Protein AF-A0A2W0BZP6-F1 (afdb_monomer_lite)

Foldseek 3Di:
DDWDAAPQPRHTDDDPVPDPQPQKWKKFWDWDDDPVDIDTDIGTDPGDDPVCCPPHRIHMHRHPVSVVVVVVVVD

pLDDT: mean 85.61, std 11.65, range [52.84, 95.75]

Structure (mmCIF, N/CA/C/O backbone):
data_AF-A0A2W0BZP6-F1
#
_entry.id   AF-A0A2W0BZP6-F1
#
loop_
_atom_site.group_PDB
_atom_site.id
_atom_site.type_symbol
_atom_site.label_atom_id
_atom_site.label_alt_id
_atom_site.label_comp_id
_atom_site.label_asym_id
_atom_site.label_entity_id
_atom_site.label_seq_id
_atom_site.pdbx_PDB_ins_code
_atom_site.Cartn_x
_atom_site.Cartn_y
_atom_site.Cartn_z
_atom_site.occupancy
_atom_site.B_iso_or_equiv
_atom_site.auth_seq_id
_atom_site.auth_comp_id
_atom_site.auth_asym_id
_atom_site.auth_atom_id
_atom_site.pdbx_PDB_model_num
ATOM 1 N N . MET A 1 1 ? 2.893 -17.054 -7.012 1.00 66.00 1 MET A N 1
ATOM 2 C CA . MET A 1 1 ? 3.809 -15.891 -7.006 1.00 66.00 1 MET A CA 1
ATOM 3 C C . MET A 1 1 ? 2.982 -14.657 -6.701 1.00 66.00 1 MET A C 1
ATOM 5 O O . MET A 1 1 ? 1.981 -14.445 -7.373 1.00 66.00 1 MET A O 1
ATOM 9 N N . VAL A 1 2 ? 3.340 -13.907 -5.664 1.00 77.06 2 VAL A N 1
ATOM 10 C CA . VAL A 1 2 ? 2.594 -12.715 -5.241 1.00 77.06 2 VAL A CA 1
ATOM 11 C C . VAL A 1 2 ? 2.991 -11.540 -6.132 1.00 77.06 2 VAL A C 1
ATOM 13 O O . VAL A 1 2 ? 4.176 -11.344 -6.399 1.00 77.06 2 VAL A O 1
ATOM 16 N N . ARG A 1 3 ? 2.003 -10.790 -6.628 1.00 85.94 3 ARG A N 1
ATOM 17 C CA . ARG A 1 3 ? 2.217 -9.559 -7.397 1.00 85.94 3 ARG A CA 1
ATOM 18 C C . ARG A 1 3 ? 1.962 -8.372 -6.483 1.00 85.94 3 ARG A C 1
ATOM 20 O O . ARG A 1 3 ? 0.901 -8.299 -5.880 1.00 85.94 3 ARG A O 1
ATOM 27 N N . ILE A 1 4 ? 2.932 -7.470 -6.408 1.00 89.69 4 ILE A N 1
ATOM 28 C CA . ILE A 1 4 ? 2.813 -6.224 -5.654 1.00 89.69 4 ILE A CA 1
ATOM 29 C C . ILE A 1 4 ? 2.539 -5.094 -6.638 1.00 89.69 4 ILE A C 1
ATOM 31 O O . ILE A 1 4 ? 3.212 -4.997 -7.668 1.00 89.69 4 ILE A O 1
ATOM 35 N N . THR A 1 5 ? 1.554 -4.259 -6.331 1.00 93.50 5 THR A N 1
ATOM 36 C CA . THR A 1 5 ? 1.130 -3.133 -7.166 1.00 93.50 5 THR A CA 1
ATOM 37 C C . THR A 1 5 ? 1.195 -1.841 -6.376 1.00 93.50 5 THR A C 1
ATOM 39 O O . THR A 1 5 ? 0.955 -1.848 -5.181 1.00 93.50 5 THR A O 1
ATOM 42 N N . CYS A 1 6 ? 1.512 -0.735 -7.040 1.00 94.31 6 CYS A N 1
ATOM 43 C CA . CYS A 1 6 ? 1.469 0.586 -6.428 1.00 94.31 6 CYS A CA 1
ATOM 44 C C . CY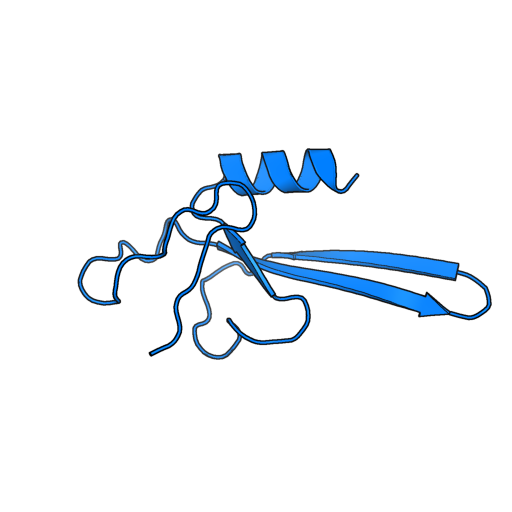S A 1 6 ? 0.017 0.994 -6.147 1.00 94.31 6 CYS A C 1
ATOM 46 O O . CYS A 1 6 ? -0.779 1.050 -7.087 1.00 94.31 6 CYS A O 1
ATOM 48 N N . ASP A 1 7 ? -0.305 1.362 -4.909 1.00 95.44 7 ASP A N 1
ATOM 49 C CA . ASP A 1 7 ? -1.668 1.746 -4.509 1.00 95.44 7 ASP A CA 1
ATOM 50 C C . ASP A 1 7 ? -2.138 3.082 -5.104 1.00 95.44 7 ASP A C 1
ATOM 52 O O . ASP A 1 7 ? -3.331 3.378 -5.111 1.00 95.44 7 ASP A O 1
ATOM 56 N N . SER A 1 8 ? -1.228 3.891 -5.660 1.00 95.25 8 SER A N 1
ATOM 57 C CA . SER A 1 8 ? -1.594 5.166 -6.300 1.00 95.25 8 SER A CA 1
ATOM 58 C C . SER A 1 8 ? -1.812 5.063 -7.805 1.00 95.25 8 SER A C 1
ATOM 60 O O . SER A 1 8 ? -2.712 5.711 -8.336 1.00 95.25 8 SER A O 1
ATOM 62 N N . CYS A 1 9 ? -0.958 4.316 -8.512 1.00 94.69 9 CYS A N 1
ATOM 63 C CA . CYS A 1 9 ? -0.923 4.311 -9.981 1.00 94.69 9 CYS A CA 1
ATOM 64 C C . CYS A 1 9 ? -1.072 2.921 -10.613 1.00 94.69 9 CYS A C 1
ATOM 66 O O . CYS A 1 9 ? -1.101 2.817 -11.836 1.00 94.69 9 CYS A O 1
ATOM 68 N N . GLY A 1 10 ? -1.130 1.852 -9.814 1.00 93.56 10 GLY A N 1
ATOM 69 C CA . GLY A 1 10 ? -1.286 0.480 -10.301 1.00 93.56 10 GLY A CA 1
ATOM 70 C C . GLY A 1 10 ? -0.038 -0.132 -10.945 1.00 93.56 10 GLY A C 1
ATOM 71 O O . GLY A 1 10 ? -0.101 -1.260 -11.432 1.00 93.56 10 GLY A O 1
ATOM 72 N N . ALA A 1 11 ? 1.104 0.567 -10.949 1.00 92.38 11 ALA A N 1
ATOM 73 C CA . ALA A 1 11 ? 2.361 0.020 -11.461 1.00 92.38 11 ALA A CA 1
ATOM 74 C C . ALA A 1 11 ? 2.706 -1.303 -10.759 1.00 92.38 11 ALA A C 1
ATOM 76 O O . ALA A 1 11 ? 2.569 -1.410 -9.544 1.00 92.38 11 ALA A O 1
ATOM 77 N N . VAL A 1 12 ? 3.171 -2.305 -11.506 1.00 90.81 12 VAL A N 1
ATOM 78 C CA . VAL A 1 12 ? 3.528 -3.623 -10.957 1.00 90.81 12 VAL A CA 1
ATOM 79 C C . VAL A 1 12 ? 4.999 -3.623 -10.552 1.00 90.81 12 VAL A C 1
ATOM 81 O O . VAL A 1 12 ? 5.863 -3.257 -11.351 1.00 90.81 12 VAL A O 1
ATOM 84 N N . LYS A 1 13 ? 5.299 -4.066 -9.328 1.00 85.75 13 LYS A N 1
ATOM 85 C CA . LYS A 1 13 ? 6.675 -4.195 -8.845 1.00 85.75 13 LYS A CA 1
ATOM 86 C C . LYS A 1 13 ? 7.428 -5.225 -9.696 1.00 85.75 13 LYS A C 1
ATOM 88 O O . LYS A 1 13 ? 6.981 -6.373 -9.778 1.00 85.75 13 LYS A O 1
ATOM 93 N N . PRO A 1 14 ? 8.553 -4.849 -10.335 1.00 81.31 14 PRO A N 1
ATOM 94 C CA . PRO A 1 14 ? 9.337 -5.788 -11.126 1.00 81.31 14 PRO A CA 1
ATOM 95 C C . PRO A 1 14 ? 9.887 -6.915 -10.243 1.00 81.31 14 PRO A C 1
ATOM 97 O O . PRO A 1 14 ? 10.063 -6.747 -9.038 1.00 81.31 14 PRO A O 1
ATOM 100 N N . ALA A 1 15 ? 10.144 -8.082 -10.834 1.00 71.81 15 ALA A N 1
ATOM 101 C CA . ALA A 1 15 ? 10.682 -9.227 -10.103 1.00 71.81 15 ALA A CA 1
ATOM 102 C C . ALA A 1 15 ? 12.072 -8.924 -9.501 1.00 71.81 15 ALA A C 1
ATOM 104 O O . ALA A 1 15 ? 12.821 -8.093 -10.022 1.00 71.81 15 ALA A O 1
ATOM 105 N N . TYR A 1 16 ? 12.396 -9.622 -8.406 1.00 61.84 16 TYR A N 1
ATOM 106 C CA . TYR A 1 16 ? 13.546 -9.410 -7.509 1.00 61.84 16 TYR A CA 1
ATOM 107 C C . TYR A 1 16 ? 14.908 -9.187 -8.191 1.00 61.84 16 TYR A C 1
ATOM 109 O O . TYR A 1 16 ? 15.751 -8.492 -7.635 1.00 61.84 16 TYR A O 1
ATOM 117 N N . GLU A 1 17 ? 15.115 -9.708 -9.398 1.00 53.28 17 GLU A N 1
ATOM 118 C CA . GLU A 1 17 ? 16.390 -9.640 -10.122 1.00 53.28 17 GLU A CA 1
ATOM 119 C C . GLU A 1 17 ? 16.678 -8.277 -10.778 1.00 53.28 17 GLU A C 1
ATOM 121 O O . GLU A 1 17 ? 17.825 -7.992 -11.110 1.00 53.28 17 GLU A O 1
ATOM 126 N N . LYS A 1 18 ? 15.668 -7.411 -10.957 1.00 52.84 18 LYS A N 1
ATOM 127 C CA . LYS A 1 18 ? 15.817 -6.101 -11.634 1.00 52.84 18 LYS A CA 1
ATOM 128 C C . LYS A 1 18 ? 15.548 -4.891 -10.741 1.00 52.84 18 LYS A C 1
ATOM 130 O O . LYS A 1 18 ? 15.542 -3.758 -11.218 1.00 52.84 18 LYS A O 1
ATOM 135 N N . LEU A 1 19 ? 15.304 -5.108 -9.454 1.00 55.19 19 LEU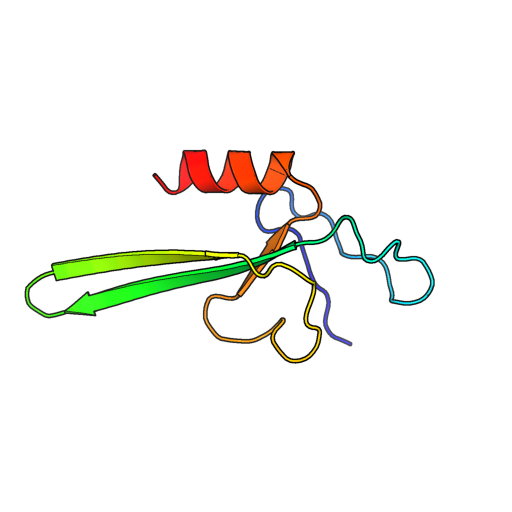 A N 1
ATOM 136 C CA . LEU A 1 19 ? 14.999 -4.027 -8.526 1.00 55.19 19 LEU A CA 1
ATOM 137 C C . LEU A 1 19 ? 16.278 -3.331 -8.065 1.00 55.19 19 LEU A C 1
ATOM 139 O O . LEU A 1 19 ? 17.035 -3.872 -7.259 1.00 55.19 19 LEU A O 1
ATOM 143 N N . ARG A 1 20 ? 16.429 -2.058 -8.441 1.00 56.66 20 ARG A N 1
ATOM 144 C CA . ARG A 1 20 ? 16.937 -1.095 -7.462 1.00 56.66 20 ARG A CA 1
ATOM 145 C C . ARG A 1 20 ? 15.936 -1.118 -6.309 1.00 56.66 20 ARG A C 1
ATOM 147 O O . ARG A 1 20 ? 14.803 -0.669 -6.461 1.00 56.66 20 ARG A O 1
ATOM 154 N N . ARG A 1 21 ? 16.310 -1.749 -5.192 1.00 54.91 21 ARG A N 1
ATOM 155 C CA . ARG A 1 21 ? 15.452 -1.891 -4.000 1.00 54.91 21 ARG A CA 1
ATOM 156 C C . ARG A 1 21 ? 15.020 -0.538 -3.426 1.00 54.91 21 ARG A C 1
ATOM 158 O O . ARG A 1 21 ? 14.079 -0.499 -2.646 1.00 54.91 21 ARG A O 1
ATOM 165 N N . ASP A 1 22 ? 15.678 0.535 -3.848 1.00 59.75 22 ASP A N 1
ATOM 166 C CA . ASP A 1 22 ? 15.660 1.836 -3.191 1.00 59.75 22 ASP A CA 1
ATOM 167 C C . ASP A 1 22 ? 14.514 2.765 -3.626 1.00 59.75 22 ASP A C 1
ATOM 169 O O . ASP A 1 22 ? 14.369 3.843 -3.062 1.00 59.75 22 ASP A O 1
ATOM 173 N N . GLU A 1 23 ? 13.683 2.381 -4.603 1.00 78.06 23 GLU A N 1
ATOM 174 C CA . GLU A 1 23 ? 12.573 3.242 -5.062 1.00 78.06 23 GLU A CA 1
ATOM 175 C C . GLU A 1 23 ? 11.201 2.833 -4.513 1.00 78.06 23 GLU A C 1
ATOM 177 O O . GLU A 1 23 ? 10.298 3.667 -4.409 1.00 78.06 23 GLU A O 1
ATOM 182 N N . TRP A 1 24 ? 11.035 1.559 -4.146 1.00 90.06 24 TRP A N 1
ATOM 183 C CA . TRP A 1 24 ? 9.761 1.058 -3.642 1.00 90.06 24 TRP A CA 1
ATOM 184 C C . TRP A 1 24 ? 9.658 1.239 -2.134 1.00 90.06 24 TRP A C 1
ATOM 186 O O . TRP A 1 24 ? 10.531 0.817 -1.379 1.00 90.06 24 TRP A O 1
ATOM 196 N N . MET A 1 25 ? 8.546 1.817 -1.696 1.00 92.38 25 MET A N 1
ATOM 197 C CA . MET A 1 25 ? 8.250 2.044 -0.287 1.00 92.38 25 MET A CA 1
ATOM 198 C C . MET A 1 25 ? 7.114 1.142 0.164 1.00 92.38 25 MET A C 1
ATOM 200 O O . MET A 1 25 ? 6.136 0.948 -0.561 1.00 92.38 25 MET A O 1
ATOM 204 N N . LEU A 1 26 ? 7.252 0.635 1.383 1.00 94.12 26 LEU A N 1
ATOM 205 C CA . LEU A 1 26 ? 6.222 -0.095 2.103 1.00 94.12 26 LEU A CA 1
ATOM 206 C C . LEU A 1 26 ? 5.732 0.782 3.257 1.00 94.12 26 LEU A C 1
ATOM 208 O O . LEU A 1 26 ? 6.531 1.333 4.020 1.00 94.12 26 LEU A O 1
ATOM 212 N N . GLY A 1 27 ? 4.421 0.909 3.377 1.00 95.00 27 GLY A N 1
ATOM 213 C CA . GLY A 1 27 ? 3.763 1.534 4.510 1.00 95.00 27 GLY A CA 1
ATOM 214 C C . GLY A 1 27 ? 2.572 0.719 4.983 1.00 95.00 27 GLY A C 1
ATOM 215 O O . GLY A 1 27 ? 2.277 -0.341 4.437 1.00 95.00 27 GLY A O 1
ATOM 216 N N . TYR A 1 28 ? 1.890 1.247 5.990 1.00 95.69 28 TYR A N 1
ATOM 217 C CA . TYR A 1 28 ? 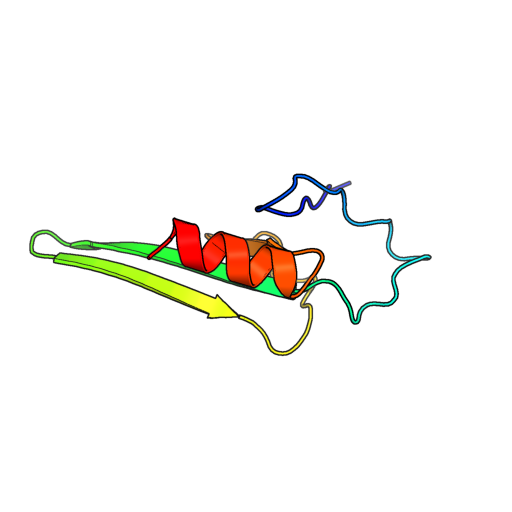0.662 0.701 6.543 1.00 95.69 28 TYR A CA 1
ATOM 218 C C . TYR A 1 28 ? -0.355 1.812 6.702 1.00 95.69 28 TYR A C 1
ATOM 220 O O . TYR A 1 28 ? -0.038 2.845 7.291 1.00 95.69 28 TYR A O 1
ATOM 228 N N . ASP A 1 29 ? -1.560 1.574 6.210 1.00 94.31 29 ASP A N 1
ATOM 229 C CA . ASP A 1 29 ? -2.740 2.394 6.422 1.00 94.31 29 ASP A CA 1
ATOM 230 C C . ASP A 1 29 ? -3.736 1.593 7.253 1.00 94.31 29 ASP A C 1
ATOM 232 O O . ASP A 1 29 ? -4.395 0.677 6.758 1.00 94.31 29 ASP A O 1
AT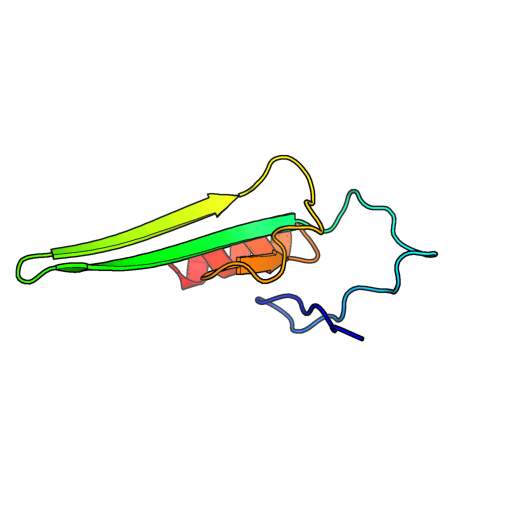OM 236 N N . ILE A 1 30 ? -3.778 1.880 8.551 1.00 91.81 30 ILE A N 1
ATOM 237 C CA . ILE A 1 30 ? -4.615 1.139 9.488 1.00 91.81 30 ILE A CA 1
ATOM 238 C C . ILE A 1 30 ? -5.714 2.063 9.976 1.00 91.81 30 ILE A C 1
ATOM 240 O O . ILE A 1 30 ? -5.459 3.061 10.655 1.00 91.81 30 ILE A O 1
ATOM 244 N N . GLU A 1 31 ? -6.950 1.691 9.665 1.00 87.88 31 GLU A N 1
ATOM 245 C CA . GLU A 1 31 ? -8.136 2.293 10.248 1.00 87.88 31 GLU A CA 1
ATOM 246 C C . GLU A 1 31 ? -8.621 1.440 11.421 1.00 87.88 31 GLU A C 1
ATOM 248 O O . GLU A 1 31 ? -8.853 0.236 11.308 1.00 87.88 31 GLU A O 1
ATOM 253 N N . SER A 1 32 ? -8.771 2.081 12.573 1.00 82.31 32 SER A N 1
ATOM 254 C CA . SER A 1 32 ? -9.340 1.489 13.776 1.00 82.31 32 SER A CA 1
ATOM 255 C C . SER A 1 32 ? -10.617 2.234 14.138 1.00 82.31 32 SER A C 1
ATOM 257 O O . SER A 1 32 ? -10.638 3.462 14.255 1.00 82.31 32 SER A O 1
ATOM 259 N N . LYS A 1 33 ? -11.707 1.485 14.303 1.00 81.88 33 LYS A N 1
ATOM 260 C CA . LYS A 1 33 ? -13.005 2.028 14.696 1.00 81.88 33 LYS A CA 1
ATOM 261 C C . LYS A 1 33 ? -13.368 1.529 16.088 1.00 81.88 33 LYS A C 1
ATOM 263 O O . LYS A 1 33 ? -13.456 0.327 16.318 1.00 81.88 33 LYS A O 1
ATOM 268 N N . SER A 1 34 ? -13.599 2.458 17.007 1.00 81.19 34 SER A N 1
ATOM 269 C CA . SER A 1 34 ? -14.196 2.190 18.314 1.00 81.19 34 SER A CA 1
ATOM 270 C C . SER A 1 34 ? -15.648 2.676 18.338 1.00 81.19 34 SER A C 1
ATOM 272 O O . SER A 1 34 ? -16.097 3.393 17.442 1.00 81.19 34 SER A O 1
ATOM 274 N N . SER A 1 35 ? -16.396 2.332 19.387 1.00 80.38 35 SER A N 1
ATOM 275 C CA . SER A 1 35 ? -17.762 2.837 19.591 1.00 80.38 35 SER A CA 1
ATOM 276 C C . SER A 1 35 ? -17.841 4.362 19.755 1.00 80.38 35 SER A C 1
ATOM 278 O O . SER A 1 35 ? -18.934 4.917 19.679 1.00 80.38 35 SER A O 1
ATOM 280 N N . ARG A 1 36 ? -16.708 5.045 19.981 1.00 80.25 36 ARG A N 1
ATOM 281 C CA . ARG A 1 36 ? -16.643 6.490 20.256 1.00 80.25 36 ARG A CA 1
ATOM 282 C C . ARG A 1 36 ? -15.734 7.279 19.311 1.00 80.25 36 ARG A C 1
ATOM 284 O O . ARG A 1 36 ? -15.742 8.503 19.375 1.00 80.25 36 ARG A O 1
ATOM 291 N N . SER A 1 37 ? -14.944 6.622 18.465 1.00 76.38 37 SER A N 1
ATOM 292 C CA . SER A 1 37 ? -13.966 7.298 17.606 1.00 76.38 37 SER A CA 1
ATOM 293 C C . SER A 1 37 ? -13.570 6.463 16.390 1.00 76.38 37 SER A C 1
ATOM 295 O O . SER A 1 37 ? -13.562 5.233 16.436 1.00 76.38 37 SER A O 1
ATOM 297 N N . LEU A 1 38 ? -13.197 7.158 15.316 1.00 84.19 38 LEU A N 1
ATOM 298 C CA . LEU A 1 38 ? -12.485 6.600 14.172 1.00 84.19 38 LEU A CA 1
ATOM 299 C C . LEU A 1 38 ? -11.053 7.134 14.211 1.00 84.19 38 LEU A C 1
ATOM 301 O O . LEU A 1 38 ? -10.857 8.347 14.293 1.00 84.19 38 LEU A O 1
ATOM 305 N N . GLN A 1 39 ? -10.064 6.246 14.186 1.00 83.75 39 GLN A N 1
ATOM 306 C CA . GLN A 1 39 ? -8.654 6.615 14.214 1.00 83.75 39 GLN A CA 1
ATOM 307 C C . GLN A 1 39 ? -7.934 5.931 13.053 1.00 83.75 39 GLN A C 1
ATOM 309 O O . GLN A 1 39 ? -7.869 4.702 12.999 1.00 83.75 39 GLN A O 1
ATOM 314 N N . ARG A 1 40 ? -7.393 6.734 12.133 1.00 88.25 40 ARG A N 1
ATOM 315 C CA . ARG A 1 40 ? -6.589 6.278 10.995 1.00 88.25 40 ARG A CA 1
ATOM 316 C C . ARG A 1 40 ? -5.127 6.617 11.248 1.00 88.25 40 ARG A C 1
ATOM 318 O O . ARG A 1 40 ? -4.808 7.750 11.606 1.00 88.25 40 ARG A O 1
ATOM 325 N N . ALA A 1 41 ? -4.246 5.639 11.084 1.00 89.38 41 ALA A N 1
ATOM 326 C CA . ALA A 1 41 ? -2.811 5.808 11.247 1.00 89.38 41 ALA A CA 1
ATOM 327 C C . ALA A 1 41 ? -2.093 5.334 9.985 1.00 89.38 41 ALA A C 1
ATOM 329 O O . ALA A 1 41 ? -2.179 4.161 9.625 1.00 89.38 41 ALA A O 1
ATOM 330 N N . ILE A 1 42 ? -1.352 6.249 9.356 1.00 93.06 42 ILE A N 1
ATOM 331 C CA . ILE A 1 42 ? -0.488 5.937 8.219 1.00 93.06 42 ILE A CA 1
ATOM 332 C C . ILE A 1 42 ? 0.965 5.953 8.691 1.00 93.06 42 ILE A C 1
ATOM 334 O O . ILE A 1 42 ? 1.427 6.932 9.282 1.00 93.06 42 ILE A O 1
ATOM 338 N N . ARG A 1 43 ? 1.695 4.866 8.442 1.00 92.75 43 ARG A N 1
ATOM 339 C CA . ARG A 1 43 ? 3.124 4.734 8.761 1.00 92.75 43 ARG A CA 1
ATOM 340 C C . ARG A 1 43 ? 3.902 4.231 7.560 1.00 92.75 43 ARG A C 1
ATOM 342 O O . ARG A 1 43 ? 3.412 3.394 6.819 1.00 92.75 43 ARG A O 1
ATOM 349 N N . PHE A 1 44 ? 5.138 4.689 7.417 1.00 92.62 44 PHE A N 1
ATOM 350 C CA . PHE A 1 44 ? 6.063 4.223 6.387 1.00 92.62 44 PHE A CA 1
ATOM 351 C C . PHE A 1 44 ? 7.273 3.571 7.039 1.00 92.62 44 PHE A C 1
ATOM 353 O O . PHE A 1 44 ? 7.705 4.007 8.106 1.00 92.62 44 PHE A O 1
ATOM 360 N N . LEU A 1 45 ? 7.799 2.525 6.408 1.00 91.12 45 LEU A N 1
ATOM 361 C CA . LEU A 1 45 ? 9.061 1.924 6.815 1.00 91.12 45 LEU A CA 1
ATOM 362 C C . LEU A 1 45 ? 10.231 2.647 6.150 1.00 91.12 45 LEU A C 1
ATOM 364 O O . LEU A 1 45 ? 10.147 3.041 4.987 1.00 91.12 45 LEU A O 1
ATOM 368 N N . ASP A 1 46 ? 11.350 2.734 6.867 1.00 86.12 46 ASP A N 1
ATOM 369 C CA . ASP A 1 46 ? 12.596 3.302 6.336 1.00 86.12 46 ASP A CA 1
ATOM 370 C C . ASP A 1 46 ? 13.186 2.458 5.200 1.00 86.12 46 ASP A C 1
ATOM 372 O O . ASP A 1 46 ? 13.958 2.946 4.376 1.00 86.12 46 ASP A O 1
ATOM 376 N N . ARG A 1 47 ? 12.862 1.161 5.179 1.00 85.81 47 ARG A N 1
ATOM 377 C CA . ARG A 1 47 ? 13.334 0.195 4.188 1.00 85.81 47 ARG A CA 1
ATOM 378 C C . ARG A 1 47 ? 12.217 -0.760 3.809 1.00 85.81 47 ARG A C 1
ATOM 380 O O . ARG A 1 47 ? 11.342 -1.069 4.616 1.00 85.81 47 ARG A O 1
ATOM 387 N N . TRP A 1 48 ? 12.300 -1.272 2.588 1.00 87.69 48 TRP A N 1
ATOM 388 C CA . TRP A 1 48 ? 11.453 -2.365 2.136 1.00 87.69 48 TRP A CA 1
ATOM 389 C C . TRP A 1 48 ? 11.681 -3.622 2.990 1.00 87.69 48 TRP A C 1
ATOM 391 O O . TRP A 1 48 ? 12.823 -4.055 3.153 1.00 87.69 48 TRP A O 1
ATOM 401 N N . ASP A 1 49 ? 10.603 -4.219 3.502 1.00 88.69 49 ASP A N 1
ATOM 402 C CA . ASP A 1 49 ? 10.635 -5.483 4.246 1.00 88.69 49 ASP A CA 1
ATOM 403 C C . ASP A 1 49 ? 9.711 -6.501 3.573 1.00 88.69 49 ASP A C 1
ATOM 405 O O . ASP A 1 49 ? 8.496 -6.479 3.765 1.00 88.69 49 ASP A O 1
ATOM 409 N N . ASP A 1 50 ? 10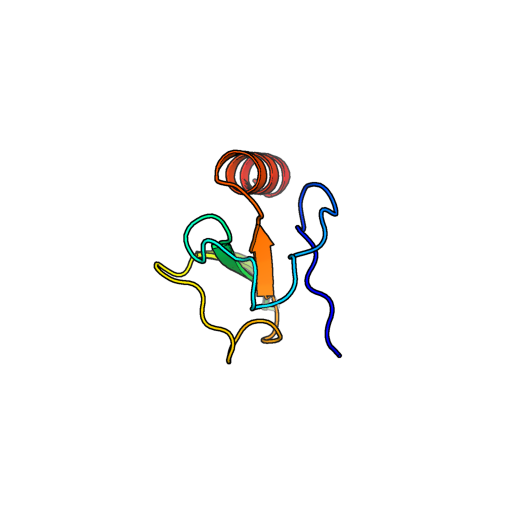.303 -7.413 2.796 1.00 87.94 50 ASP A N 1
ATOM 410 C CA . ASP A 1 50 ? 9.589 -8.472 2.074 1.00 87.94 50 ASP A CA 1
ATOM 411 C C . ASP A 1 50 ? 8.735 -9.363 2.982 1.00 87.94 50 ASP A C 1
ATOM 413 O O . ASP A 1 50 ? 7.738 -9.923 2.532 1.00 87.94 50 ASP A O 1
ATOM 417 N N . ARG A 1 51 ? 9.091 -9.490 4.266 1.00 89.38 51 ARG A N 1
ATOM 418 C CA . ARG A 1 51 ? 8.366 -10.351 5.210 1.00 89.38 51 ARG A CA 1
ATOM 419 C C . ARG A 1 51 ? 7.019 -9.754 5.601 1.00 89.38 51 ARG A C 1
ATOM 421 O O . ARG A 1 51 ? 6.149 -10.495 6.045 1.00 89.38 51 ARG A O 1
ATOM 428 N N . ARG A 1 52 ? 6.854 -8.441 5.420 1.00 90.88 52 ARG A N 1
ATOM 429 C CA . ARG A 1 52 ? 5.683 -7.687 5.874 1.00 90.88 52 ARG A CA 1
ATOM 430 C C . ARG A 1 52 ? 4.821 -7.122 4.745 1.00 90.88 52 ARG A C 1
ATOM 432 O O . ARG A 1 52 ? 3.810 -6.482 4.999 1.00 90.88 52 ARG A O 1
ATOM 439 N N . ILE A 1 53 ? 5.172 -7.385 3.484 1.00 91.06 53 ILE A N 1
ATOM 440 C CA . ILE A 1 53 ? 4.476 -6.816 2.312 1.00 91.06 53 ILE A CA 1
ATOM 441 C C . ILE A 1 53 ? 2.998 -7.221 2.204 1.00 91.06 53 ILE A C 1
ATOM 443 O O . ILE A 1 53 ? 2.272 -6.589 1.445 1.00 91.06 53 ILE A O 1
ATOM 447 N N . LEU A 1 54 ? 2.566 -8.265 2.921 1.00 92.25 54 LEU A N 1
ATOM 448 C CA . LEU A 1 54 ? 1.179 -8.752 2.959 1.00 92.25 54 LEU A CA 1
ATOM 449 C C . LEU A 1 54 ? 0.529 -8.603 4.338 1.00 92.25 54 LEU A C 1
ATOM 451 O O . LEU A 1 54 ? -0.532 -9.180 4.572 1.00 92.25 54 LEU A O 1
ATOM 455 N N . GLU A 1 55 ? 1.166 -7.888 5.266 1.00 93.81 55 GLU A N 1
ATOM 456 C CA . GLU A 1 55 ? 0.539 -7.585 6.550 1.00 93.81 55 GLU A CA 1
ATOM 457 C C . GLU A 1 55 ? -0.707 -6.708 6.353 1.00 93.81 55 GLU A C 1
ATOM 459 O O . GLU A 1 55 ? -0.873 -6.015 5.346 1.00 93.81 55 GLU A O 1
ATOM 464 N N . LEU A 1 56 ? -1.618 -6.762 7.325 1.00 90.44 56 LEU A N 1
ATOM 465 C CA . LEU A 1 56 ? -2.874 -6.027 7.257 1.00 90.44 56 LEU A CA 1
ATOM 466 C C . LEU A 1 56 ? -2.620 -4.519 7.125 1.00 90.44 56 LEU A C 1
ATOM 468 O O . LEU A 1 56 ? -1.863 -3.934 7.898 1.00 90.44 56 LEU A O 1
ATOM 472 N N . GLY A 1 57 ? -3.296 -3.898 6.159 1.00 92.00 57 GLY A N 1
ATOM 473 C CA . GLY A 1 57 ? -3.153 -2.472 5.873 1.00 92.00 57 GLY A CA 1
ATOM 474 C C . GLY A 1 57 ? -1.882 -2.121 5.103 1.00 92.00 57 GLY A C 1
ATOM 475 O O . GLY A 1 57 ? -1.611 -0.937 4.944 1.00 92.00 57 GLY A O 1
ATOM 476 N N . ALA A 1 58 ? -1.096 -3.100 4.636 1.00 95.06 58 ALA A N 1
ATOM 477 C CA . ALA A 1 58 ? 0.076 -2.827 3.813 1.00 95.06 58 ALA A CA 1
ATOM 478 C C . ALA A 1 58 ? -0.304 -2.041 2.548 1.00 95.06 58 ALA A C 1
ATOM 480 O O . ALA A 1 58 ? -1.196 -2.443 1.803 1.00 95.06 58 ALA A O 1
ATOM 481 N N . ILE A 1 59 ? 0.420 -0.947 2.318 1.00 95.75 59 ILE A N 1
ATOM 482 C CA . ILE A 1 59 ? 0.353 -0.108 1.120 1.00 95.75 59 ILE A CA 1
ATOM 483 C C . ILE A 1 59 ? 1.751 -0.010 0.500 1.00 95.75 59 ILE A C 1
ATOM 485 O O . ILE A 1 59 ? 2.766 0.074 1.202 1.00 95.75 59 ILE A O 1
ATOM 489 N N . HIS A 1 60 ? 1.825 -0.005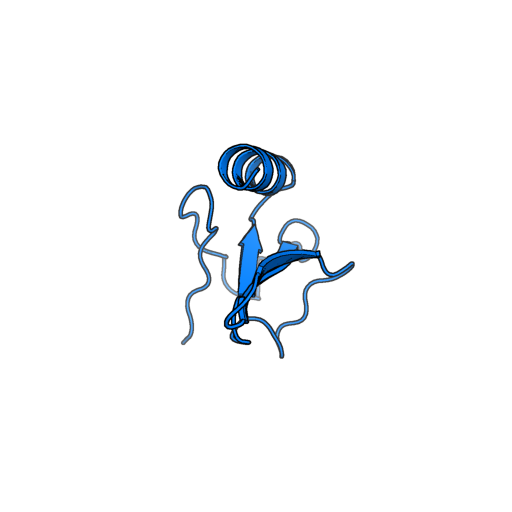 -0.822 1.00 94.94 60 HIS A N 1
ATOM 490 C CA . HIS A 1 60 ? 3.049 -0.040 -1.607 1.00 94.94 60 HIS A CA 1
ATOM 491 C C . HIS A 1 60 ? 3.090 1.139 -2.574 1.00 94.94 60 HIS A C 1
ATOM 493 O O . HIS A 1 60 ? 2.148 1.403 -3.318 1.00 94.94 60 HIS A O 1
ATOM 499 N N . PHE A 1 61 ? 4.234 1.819 -2.639 1.00 94.25 61 PHE A N 1
ATOM 500 C CA . PHE A 1 61 ? 4.434 2.929 -3.570 1.00 94.25 61 PHE A CA 1
ATOM 501 C C . PHE A 1 61 ? 5.692 2.738 -4.392 1.00 94.25 61 PHE A C 1
ATOM 503 O O . PHE A 1 61 ? 6.754 2.441 -3.854 1.00 94.25 61 PHE A O 1
ATOM 510 N N . CYS A 1 62 ? 5.581 2.972 -5.697 1.00 92.38 62 CYS A N 1
ATOM 511 C CA . CYS A 1 62 ? 6.711 2.884 -6.619 1.00 92.38 62 CYS A CA 1
ATOM 512 C C . CYS A 1 62 ? 7.584 4.150 -6.649 1.00 92.38 62 CYS A C 1
ATOM 514 O O . CYS A 1 62 ? 8.591 4.167 -7.345 1.00 92.38 62 CYS A O 1
ATOM 516 N N . SER A 1 63 ? 7.162 5.238 -5.991 1.00 90.81 63 SER A N 1
ATOM 517 C CA . SER A 1 63 ? 7.909 6.500 -5.926 1.00 90.81 63 SER A CA 1
ATOM 518 C C . SER A 1 63 ? 7.379 7.422 -4.826 1.00 90.81 63 SER A C 1
ATOM 520 O O . SER A 1 63 ? 6.216 7.313 -4.421 1.00 90.81 63 SER A O 1
ATOM 522 N N . VAL A 1 64 ? 8.210 8.374 -4.381 1.00 91.31 64 VAL A N 1
ATOM 523 C CA . VAL A 1 64 ? 7.825 9.406 -3.396 1.00 91.31 64 VAL A CA 1
ATOM 524 C C . VAL A 1 64 ? 6.621 10.213 -3.882 1.00 91.31 64 VAL A C 1
ATOM 526 O O . VAL A 1 64 ? 5.700 10.454 -3.112 1.00 91.31 64 VAL A O 1
ATOM 529 N N . LYS A 1 65 ? 6.559 10.527 -5.182 1.00 93.56 65 LYS A N 1
ATOM 530 C CA . LYS A 1 65 ? 5.411 11.211 -5.788 1.00 93.56 65 LYS A CA 1
ATOM 531 C C . LYS A 1 65 ? 4.101 10.444 -5.568 1.00 93.56 65 LYS A C 1
ATOM 533 O O . LYS A 1 65 ? 3.116 11.040 -5.149 1.00 93.56 65 LYS A O 1
ATOM 538 N N . CYS A 1 66 ? 4.092 9.132 -5.816 1.00 94.44 66 CYS A N 1
ATOM 539 C CA . CYS A 1 66 ? 2.900 8.302 -5.614 1.00 94.44 66 CYS A CA 1
ATOM 540 C C . CYS A 1 66 ? 2.475 8.255 -4.143 1.00 94.44 66 CYS A C 1
ATOM 542 O O . CYS A 1 66 ? 1.280 8.327 -3.863 1.00 94.44 66 CYS A O 1
ATOM 544 N N . LYS A 1 67 ? 3.438 8.179 -3.217 1.00 93.56 67 LYS A N 1
ATOM 545 C CA . LYS A 1 67 ? 3.178 8.264 -1.775 1.00 93.56 67 LYS A CA 1
ATOM 546 C C . LYS A 1 67 ? 2.511 9.595 -1.410 1.00 93.56 67 LYS A C 1
ATOM 548 O O . LYS A 1 67 ? 1.492 9.610 -0.727 1.00 93.56 67 LYS A O 1
ATOM 553 N N . ASP A 1 68 ? 3.057 10.709 -1.887 1.00 94.06 68 ASP A N 1
ATOM 554 C CA . ASP A 1 68 ? 2.540 12.040 -1.560 1.00 94.06 68 ASP A CA 1
ATOM 555 C C . ASP A 1 68 ? 1.143 12.273 -2.160 1.00 94.06 68 ASP A C 1
ATOM 557 O O . ASP A 1 68 ? 0.280 12.873 -1.523 1.00 94.06 68 ASP A O 1
ATOM 561 N N . GLU A 1 69 ? 0.882 11.764 -3.368 1.00 94.31 69 GLU A N 1
ATOM 562 C CA . GLU A 1 69 ? -0.456 11.768 -3.974 1.00 94.31 69 GLU A CA 1
ATOM 563 C C . GLU A 1 69 ? -1.464 10.937 -3.173 1.00 94.31 69 GLU A C 1
ATOM 565 O O . GLU A 1 69 ? -2.611 11.358 -3.014 1.00 94.31 69 GLU A O 1
ATOM 570 N N . TYR A 1 70 ? -1.046 9.785 -2.644 1.00 94.31 70 TYR A N 1
ATOM 571 C CA . TYR A 1 70 ? -1.890 8.957 -1.785 1.00 94.31 70 TYR A CA 1
ATOM 572 C C . TYR A 1 70 ? -2.259 9.683 -0.491 1.00 94.31 70 TYR A C 1
ATOM 574 O O . TYR A 1 70 ? -3.432 9.729 -0.119 1.00 94.31 70 TYR A O 1
ATOM 582 N N . LEU A 1 71 ? -1.272 10.302 0.167 1.00 91.88 71 LEU A N 1
ATOM 583 C CA . LEU A 1 71 ? -1.484 11.070 1.394 1.00 91.88 71 LEU A CA 1
ATOM 584 C C . LEU A 1 71 ? -2.440 12.245 1.173 1.00 91.88 71 LEU A C 1
ATOM 586 O O . LEU A 1 71 ? -3.311 12.472 2.003 1.00 91.88 71 LEU A O 1
ATOM 590 N N . LYS A 1 72 ? -2.351 12.938 0.032 1.00 92.62 72 LYS A N 1
ATOM 591 C CA . LYS A 1 72 ? -3.285 14.023 -0.323 1.00 92.62 72 LYS A CA 1
ATOM 592 C C . LYS A 1 72 ? -4.731 13.562 -0.498 1.00 92.62 72 LYS A C 1
ATOM 594 O O . LYS A 1 72 ? -5.633 14.346 -0.247 1.00 92.62 72 LYS A O 1
ATOM 599 N N . LYS A 1 73 ? -4.952 12.330 -0.965 1.00 86.69 73 LYS A N 1
ATOM 600 C CA . LYS A 1 73 ? -6.297 11.740 -1.106 1.00 86.69 73 LYS A CA 1
ATOM 601 C C . LYS A 1 73 ? -6.816 11.125 0.194 1.00 86.69 73 LYS A C 1
ATOM 603 O O . LYS A 1 73 ? -8.000 10.827 0.292 1.00 86.69 73 LYS A O 1
ATOM 608 N N . SER A 1 74 ? -5.913 10.865 1.136 1.00 75.88 74 SER A N 1
ATOM 609 C CA . SER A 1 74 ? -6.199 10.185 2.399 1.00 75.88 74 SER A CA 1
ATOM 610 C C . SER A 1 74 ? -6.345 11.137 3.588 1.00 75.88 74 SER A C 1
ATOM 612 O O . SER A 1 74 ? -6.767 10.686 4.654 1.00 75.88 74 SER A O 1
ATOM 614 N N . ALA A 1 75 ? -5.974 12.407 3.403 1.00 60.12 75 ALA A N 1
ATOM 615 C CA . ALA A 1 75 ? -6.241 13.522 4.309 1.00 60.12 75 ALA A CA 1
ATOM 616 C C . ALA A 1 75 ? -7.667 14.050 4.113 1.00 60.12 75 ALA A C 1
ATOM 618 O O . ALA A 1 75 ? -8.289 14.398 5.139 1.00 60.12 75 ALA A O 1
#

Radius of gyration: 13.36 Å; chains: 1; bounding box: 35×30×32 Å

Sequence (75 aa):
MVRITCDSCGAVKPAYEKLRRDEWMLGYDIESKSSRSLQRAIRFLDRWDDRRILELGAIHFCSVKCKDEYLKKSA

Secondary structure (DSSP, 8-state):
-PPPB-TTT-PBPPPGGG--TTS-EEEEEEEEE-SS-EEEEEEE-SS--TTTTTSTTEEEESSHHHHHHHHHHH-